Protein AF-A0AAV6ZG84-F1 (afdb_monomer_lite)

Foldseek 3Di:
DDDDPPPPDPPQDVQLVVQVVCCVVPVKGKHFPVCLVSNLVVCVVVVVVVVNVQSVVQVVVVVVVPVVDPPDDDTIGMGHDPDCVVVVVVVVVVCVVPDDPVVPVVPDDDD

pLDDT: mean 82.68, std 15.73, range [37.75, 95.5]

Organism: Engystomops pustulosus (NCBI:txid76066)

Secondary structure (DSSP, 8-state):
----TT-TT----HHHHHHHHHHHHHS-EEEEGGGHHHHHHHHHHTT-HHHHHHHHHHHHHHHHHHHTSTT----EEEE--SSSHHHHHHHHHHHHHHS-HHHHGGGS---

Structure (mmCIF, N/CA/C/O backbone):
data_AF-A0AAV6ZG84-F1
#
_entry.id   AF-A0AAV6ZG84-F1
#
loop_
_atom_site.group_PDB
_atom_site.id
_atom_site.type_symbol
_atom_site.label_atom_id
_atom_site.label_alt_id
_atom_site.label_comp_id
_atom_site.label_asym_id
_atom_site.label_entity_id
_atom_site.label_seq_id
_atom_site.pdbx_PDB_ins_code
_atom_site.Cartn_x
_atom_site.Cartn_y
_atom_site.Cartn_z
_atom_site.occupancy
_atom_site.B_iso_or_equiv
_atom_site.auth_seq_id
_atom_site.auth_comp_id
_atom_site.auth_asym_id
_atom_site.auth_atom_id
_atom_site.pdbx_PDB_model_num
ATOM 1 N N . MET A 1 1 ? 20.121 -11.427 -4.609 1.00 38.12 1 MET A N 1
ATOM 2 C CA . MET A 1 1 ? 19.639 -10.962 -3.292 1.00 38.12 1 MET A CA 1
ATOM 3 C C . MET A 1 1 ? 19.138 -12.183 -2.535 1.00 38.12 1 MET A C 1
ATOM 5 O O . MET A 1 1 ? 18.064 -12.673 -2.843 1.00 38.12 1 MET A O 1
ATOM 9 N N . VAL A 1 2 ? 19.967 -12.766 -1.667 1.00 38.47 2 VAL A N 1
ATOM 10 C CA . VAL A 1 2 ? 19.603 -13.959 -0.884 1.00 38.47 2 VAL A CA 1
ATOM 11 C C . VAL A 1 2 ? 19.086 -13.465 0.462 1.00 38.47 2 VAL A C 1
ATOM 13 O O . VAL A 1 2 ? 19.838 -12.845 1.210 1.00 38.47 2 VAL A O 1
ATOM 16 N N . ILE A 1 3 ? 17.802 -13.673 0.745 1.00 48.12 3 ILE A N 1
ATOM 17 C CA . ILE A 1 3 ? 17.221 -13.345 2.050 1.00 48.12 3 ILE A CA 1
ATOM 18 C C . ILE A 1 3 ? 17.747 -14.388 3.042 1.00 48.12 3 ILE A C 1
ATOM 20 O O . ILE A 1 3 ? 17.465 -15.578 2.917 1.00 48.12 3 ILE A O 1
ATOM 24 N N . ASN A 1 4 ? 18.580 -13.953 3.986 1.00 37.75 4 ASN A N 1
ATOM 25 C CA . ASN A 1 4 ? 19.183 -14.819 4.990 1.00 37.75 4 ASN A CA 1
ATOM 26 C C . ASN A 1 4 ? 18.141 -15.176 6.069 1.00 37.75 4 ASN A C 1
ATOM 28 O O . ASN A 1 4 ? 17.738 -14.325 6.858 1.00 37.75 4 ASN A O 1
ATOM 32 N N . LEU A 1 5 ? 17.725 -16.445 6.095 1.00 49.00 5 LEU A N 1
ATOM 33 C CA . LEU A 1 5 ? 16.725 -17.031 7.002 1.00 49.00 5 LEU A CA 1
ATOM 34 C C . LEU A 1 5 ? 17.177 -17.174 8.475 1.00 49.00 5 LEU A C 1
ATOM 36 O O . LEU A 1 5 ? 16.438 -17.731 9.282 1.00 49.00 5 LEU A O 1
ATOM 40 N N . SER A 1 6 ? 18.363 -16.688 8.860 1.00 44.72 6 SER A N 1
ATOM 41 C CA . SER A 1 6 ? 18.908 -16.878 10.219 1.00 44.72 6 SER A CA 1
ATOM 42 C C . SER A 1 6 ? 18.469 -15.845 11.276 1.00 44.72 6 SER A C 1
ATOM 44 O O . SER A 1 6 ? 18.888 -15.946 12.426 1.00 44.72 6 SER A O 1
ATOM 46 N N . VAL A 1 7 ? 17.568 -14.902 10.957 1.00 49.97 7 VAL A N 1
ATOM 47 C CA . VAL A 1 7 ? 16.951 -13.982 11.943 1.00 49.97 7 VAL A CA 1
ATOM 48 C C . VAL A 1 7 ? 15.567 -14.503 12.373 1.00 49.97 7 VAL A C 1
ATOM 50 O O . VAL A 1 7 ? 14.528 -13.923 12.070 1.00 49.97 7 VAL A O 1
ATOM 53 N N . LEU A 1 8 ? 15.544 -15.648 13.055 1.00 48.97 8 LEU A N 1
ATOM 54 C CA . LEU A 1 8 ? 14.348 -16.246 13.669 1.00 48.97 8 LEU A CA 1
ATOM 55 C C . LEU A 1 8 ? 14.005 -15.463 14.954 1.00 48.97 8 LEU A C 1
ATOM 57 O O . LEU A 1 8 ? 14.606 -15.673 16.001 1.00 48.97 8 LEU A O 1
ATOM 61 N N . SER A 1 9 ? 13.152 -14.442 14.907 1.00 52.50 9 SER A N 1
ATOM 62 C CA . SER A 1 9 ? 11.713 -14.588 15.164 1.00 52.50 9 SER A CA 1
ATOM 63 C C . SER A 1 9 ? 10.931 -13.402 14.580 1.00 52.50 9 SER A C 1
ATOM 65 O O . SER A 1 9 ? 10.177 -12.708 15.264 1.00 52.50 9 SER A O 1
ATOM 67 N N . LEU A 1 10 ? 11.101 -13.132 13.286 1.00 59.91 10 LEU A N 1
ATOM 68 C CA . LEU A 1 10 ? 10.137 -12.289 12.586 1.00 59.91 10 LEU A CA 1
ATOM 69 C C . LEU A 1 10 ? 8.836 -13.095 12.450 1.00 59.91 10 LEU A C 1
ATOM 71 O O . LEU A 1 10 ? 8.689 -13.909 11.542 1.00 59.91 10 LEU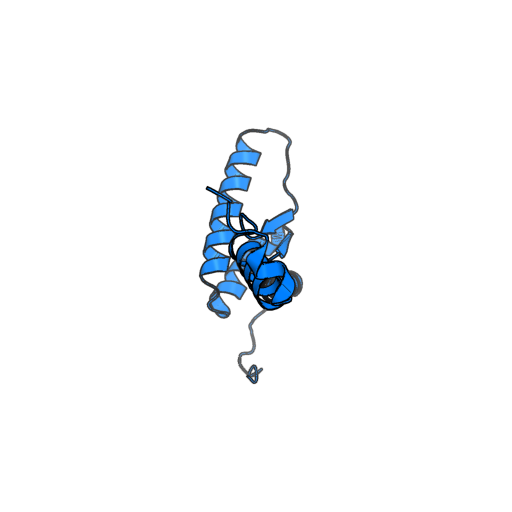 A O 1
ATOM 75 N N . GLN A 1 11 ? 7.901 -12.917 13.385 1.00 72.44 11 GLN A N 1
ATOM 76 C CA . GLN A 1 11 ? 6.531 -13.383 13.200 1.00 72.44 11 GLN A CA 1
ATOM 77 C C . GLN A 1 11 ? 5.905 -12.507 12.111 1.00 72.44 11 GLN A C 1
ATOM 79 O O . GLN A 1 11 ? 5.353 -11.444 12.382 1.00 72.44 11 GLN A O 1
ATOM 84 N N . ILE A 1 12 ? 6.112 -12.911 10.861 1.00 80.44 12 ILE A N 1
ATOM 85 C CA . ILE A 1 12 ? 5.563 -12.236 9.692 1.00 80.44 12 ILE A CA 1
ATOM 86 C C . ILE A 1 12 ? 4.119 -12.691 9.560 1.00 80.44 12 ILE A C 1
ATOM 88 O O . ILE A 1 12 ? 3.856 -13.880 9.385 1.00 80.44 12 ILE A O 1
ATOM 92 N N . ASN A 1 13 ? 3.191 -11.742 9.628 1.00 88.38 13 ASN A N 1
ATOM 93 C CA . ASN A 1 13 ? 1.815 -12.004 9.248 1.00 88.38 13 ASN A CA 1
ATOM 94 C C . ASN A 1 13 ? 1.776 -12.297 7.729 1.00 88.38 13 ASN A C 1
ATOM 96 O O . ASN A 1 13 ? 2.177 -11.430 6.942 1.00 88.38 13 ASN A O 1
ATOM 100 N N . PRO A 1 14 ? 1.315 -13.487 7.292 1.00 90.25 14 PRO A N 1
ATOM 101 C CA . PRO A 1 14 ? 1.275 -13.846 5.875 1.00 90.25 14 PRO A CA 1
ATOM 102 C C . PRO A 1 14 ? 0.431 -12.891 5.024 1.00 90.25 14 PRO A C 1
ATOM 104 O O . PRO A 1 14 ? 0.791 -12.630 3.878 1.00 90.25 14 PRO A O 1
ATOM 107 N N . ALA A 1 15 ? -0.655 -12.343 5.579 1.00 91.94 15 ALA A N 1
ATOM 108 C CA . ALA A 1 15 ? -1.514 -11.394 4.878 1.00 91.94 15 ALA A CA 1
ATOM 109 C C . ALA A 1 15 ? -0.771 -10.078 4.617 1.00 91.94 15 ALA A C 1
ATOM 111 O O . ALA A 1 15 ? -0.690 -9.635 3.475 1.00 91.94 15 ALA A O 1
ATOM 112 N N . ALA A 1 16 ? -0.119 -9.521 5.644 1.00 92.56 16 ALA A N 1
ATOM 113 C CA . ALA A 1 16 ? 0.710 -8.325 5.502 1.00 92.56 16 ALA A CA 1
ATOM 114 C C . ALA A 1 16 ? 1.847 -8.527 4.484 1.00 92.56 16 ALA A C 1
ATOM 116 O O . ALA A 1 16 ? 2.108 -7.655 3.657 1.00 92.56 16 ALA A O 1
ATOM 117 N N . PHE A 1 17 ? 2.498 -9.695 4.503 1.00 92.69 17 PHE A N 1
ATOM 118 C CA . PHE A 1 17 ? 3.530 -10.029 3.521 1.00 92.69 17 PHE A CA 1
ATOM 119 C C . PHE A 1 17 ? 2.977 -10.105 2.097 1.00 92.69 17 PHE A C 1
ATOM 121 O O . PHE A 1 17 ? 3.567 -9.529 1.185 1.00 92.69 17 PHE A O 1
ATOM 128 N N . SER A 1 18 ? 1.837 -10.773 1.908 1.00 93.44 18 SER A N 1
ATOM 129 C CA . SER A 1 18 ? 1.182 -10.877 0.603 1.00 93.44 18 SER A CA 1
ATOM 130 C C . SER A 1 18 ? 0.791 -9.504 0.054 1.00 93.44 18 SER A C 1
ATOM 132 O O . SER A 1 18 ? 1.021 -9.233 -1.123 1.00 93.44 18 SER A O 1
ATOM 134 N N . SER A 1 19 ? 0.251 -8.623 0.898 1.00 94.56 19 SER A N 1
ATOM 135 C CA . SER A 1 19 ? -0.124 -7.258 0.518 1.00 94.56 19 SER A CA 1
ATOM 136 C C . SER A 1 19 ? 1.099 -6.417 0.128 1.00 94.56 19 SER A C 1
ATOM 138 O O . SER A 1 19 ? 1.091 -5.790 -0.930 1.00 94.56 19 SER A O 1
ATOM 140 N N . ILE A 1 20 ? 2.199 -6.465 0.892 1.00 93.00 20 ILE A N 1
ATOM 141 C CA . ILE A 1 20 ? 3.442 -5.769 0.504 1.00 93.00 20 ILE A CA 1
ATOM 142 C C . ILE A 1 20 ? 4.003 -6.327 -0.804 1.00 93.00 20 ILE A C 1
ATOM 144 O O . ILE A 1 20 ? 4.465 -5.563 -1.649 1.00 93.00 20 ILE A O 1
ATOM 148 N N . LEU A 1 21 ? 3.953 -7.645 -1.006 1.00 92.44 21 LEU A N 1
ATOM 149 C CA . LEU A 1 21 ? 4.389 -8.243 -2.262 1.00 92.44 21 LEU A CA 1
ATOM 150 C C . LEU A 1 21 ? 3.549 -7.705 -3.428 1.00 92.44 21 LEU A C 1
ATOM 152 O O . LEU A 1 21 ? 4.104 -7.240 -4.418 1.00 92.44 21 LEU A O 1
ATOM 156 N N . GLN A 1 22 ? 2.223 -7.683 -3.283 1.00 92.38 22 GLN A N 1
ATOM 157 C CA . GLN A 1 22 ? 1.318 -7.104 -4.275 1.00 92.38 22 GLN A CA 1
ATOM 158 C C . GLN A 1 22 ? 1.690 -5.650 -4.601 1.00 92.38 22 GLN A C 1
ATOM 160 O O . GLN A 1 22 ? 1.816 -5.312 -5.782 1.00 92.38 22 GLN A O 1
ATOM 165 N N . TYR A 1 23 ? 1.946 -4.829 -3.576 1.00 91.88 23 TYR A N 1
ATOM 166 C CA . TYR A 1 23 ? 2.372 -3.440 -3.742 1.00 91.88 23 TYR A CA 1
ATOM 167 C C . TYR A 1 23 ? 3.636 -3.329 -4.593 1.00 91.88 23 TYR A C 1
ATOM 169 O O . TYR A 1 23 ? 3.662 -2.609 -5.586 1.00 91.88 23 TYR A O 1
ATOM 177 N N . LEU A 1 24 ? 4.676 -4.088 -4.246 1.00 86.25 24 LEU A N 1
ATOM 178 C CA . LEU A 1 24 ? 5.971 -4.018 -4.922 1.00 86.25 24 LEU A CA 1
ATOM 179 C C . LEU A 1 24 ? 5.897 -4.426 -6.398 1.00 86.25 24 LEU A C 1
ATOM 181 O O . LEU A 1 24 ? 6.661 -3.908 -7.209 1.00 86.25 24 LEU A O 1
ATOM 185 N N . TYR A 1 25 ? 4.993 -5.342 -6.753 1.00 85.81 25 TYR A N 1
ATOM 186 C CA . TYR A 1 25 ? 4.844 -5.808 -8.134 1.00 85.81 25 TYR A CA 1
ATOM 187 C C . TYR A 1 25 ? 3.862 -4.988 -8.969 1.00 85.81 25 TYR A C 1
ATOM 189 O O . TYR A 1 25 ? 3.995 -4.958 -10.191 1.00 85.81 25 TYR A O 1
ATOM 197 N N . THR A 1 26 ? 2.860 -4.368 -8.346 1.00 88.00 26 THR A N 1
ATOM 198 C CA . THR A 1 26 ? 1.734 -3.759 -9.076 1.00 88.00 26 THR A CA 1
ATOM 199 C C . THR A 1 26 ? 1.559 -2.267 -8.812 1.00 88.00 26 THR A C 1
ATOM 201 O O . THR A 1 26 ? 0.771 -1.619 -9.495 1.00 88.00 26 THR A O 1
ATOM 204 N N . GLY A 1 27 ? 2.253 -1.720 -7.812 1.00 87.62 27 GLY A N 1
ATOM 205 C CA . GLY A 1 27 ? 2.005 -0.384 -7.271 1.00 87.62 27 GLY A CA 1
ATOM 206 C C . GLY A 1 27 ? 0.706 -0.279 -6.464 1.00 87.62 27 GLY A C 1
ATOM 207 O O . GLY A 1 27 ? 0.397 0.788 -5.952 1.00 87.62 27 GLY A O 1
ATOM 208 N N . ARG A 1 28 ? -0.071 -1.360 -6.338 1.00 91.19 28 ARG A N 1
ATOM 209 C CA . ARG A 1 28 ? -1.360 -1.383 -5.644 1.00 91.19 28 ARG A CA 1
ATOM 210 C C . ARG A 1 28 ? -1.356 -2.423 -4.535 1.00 91.19 28 ARG A C 1
ATOM 212 O O . ARG A 1 28 ? -0.793 -3.504 -4.678 1.00 91.19 28 ARG A O 1
ATOM 219 N N . MET A 1 29 ? -2.0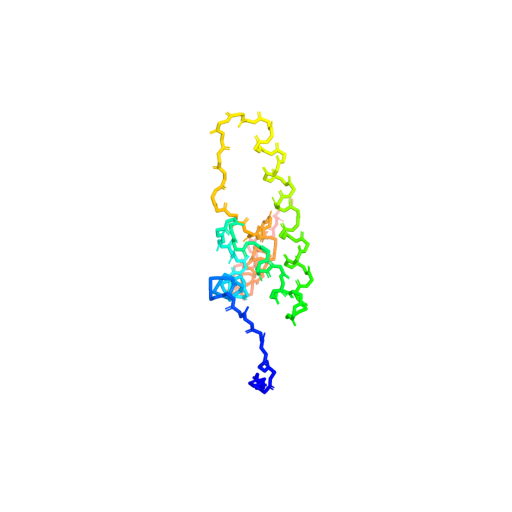10 -2.094 -3.433 1.00 93.69 29 MET A N 1
ATOM 220 C CA . MET A 1 29 ? -2.136 -2.950 -2.267 1.00 93.69 29 MET A CA 1
ATOM 221 C C . MET A 1 29 ? -3.541 -2.856 -1.704 1.00 93.69 29 MET A C 1
ATOM 223 O O . MET A 1 29 ? -3.990 -1.769 -1.344 1.00 93.69 29 MET A O 1
ATOM 227 N N . ASP A 1 30 ? -4.193 -4.004 -1.571 1.00 94.81 30 ASP A N 1
ATOM 228 C CA . ASP A 1 30 ? -5.398 -4.147 -0.764 1.00 94.81 30 ASP A CA 1
ATOM 229 C C . ASP A 1 30 ? -5.027 -4.887 0.531 1.00 94.81 30 ASP A C 1
ATOM 231 O O . ASP A 1 30 ? -4.344 -5.919 0.507 1.00 94.81 30 ASP A O 1
ATOM 235 N N . ILE A 1 31 ? -5.427 -4.339 1.679 1.00 95.06 31 ILE A N 1
ATOM 236 C CA . ILE A 1 31 ? -5.163 -4.949 2.984 1.00 95.06 31 ILE A CA 1
ATOM 237 C C . ILE A 1 31 ? -6.339 -4.758 3.934 1.00 95.06 31 ILE A C 1
ATOM 239 O O . ILE A 1 31 ? -6.906 -3.669 4.024 1.00 95.06 31 ILE A O 1
ATOM 243 N N . ASP A 1 32 ? -6.702 -5.809 4.666 1.00 95.31 32 ASP A N 1
ATOM 244 C CA . ASP A 1 32 ? -7.677 -5.679 5.743 1.00 95.31 32 ASP A CA 1
ATOM 245 C C . ASP A 1 32 ? -7.133 -4.766 6.849 1.00 95.31 32 ASP A C 1
ATOM 247 O O . ASP A 1 32 ? -5.961 -4.829 7.229 1.00 95.31 32 ASP A O 1
ATOM 251 N N . VAL A 1 33 ? -8.000 -3.909 7.390 1.00 93.69 33 VAL A N 1
ATOM 252 C CA . VAL A 1 33 ? -7.633 -2.902 8.399 1.00 93.69 33 VAL A CA 1
ATOM 253 C C . VAL A 1 33 ? -7.005 -3.552 9.639 1.00 93.69 33 VAL A C 1
ATOM 255 O O . VAL A 1 33 ? -6.119 -2.964 10.255 1.00 93.69 33 VAL A O 1
ATOM 258 N N . GLU A 1 34 ? -7.390 -4.789 9.966 1.00 93.81 34 GLU A N 1
ATOM 259 C CA . GLU A 1 34 ? -6.800 -5.564 11.067 1.00 93.81 34 GLU A CA 1
ATOM 260 C C . GLU A 1 34 ? -5.320 -5.930 10.863 1.00 93.81 34 GLU A C 1
ATOM 262 O O . GLU A 1 34 ? -4.622 -6.216 11.834 1.00 93.81 34 GLU A O 1
ATOM 267 N N . HIS A 1 35 ? -4.811 -5.892 9.629 1.00 94.81 35 HIS A N 1
ATOM 268 C CA . HIS A 1 35 ? -3.428 -6.240 9.288 1.00 94.81 35 HIS A CA 1
ATOM 269 C C . HIS A 1 35 ? -2.548 -5.023 8.971 1.00 94.81 35 HIS A C 1
ATOM 271 O O . HIS A 1 35 ? -1.361 -5.177 8.674 1.00 94.81 35 HIS A O 1
ATOM 277 N N . VAL A 1 36 ? -3.089 -3.804 9.055 1.00 94.88 36 VAL A N 1
ATOM 278 C CA . VAL A 1 36 ? -2.355 -2.572 8.726 1.00 94.88 36 VAL A CA 1
ATOM 279 C C . VAL A 1 36 ? -1.119 -2.390 9.607 1.00 94.88 36 VAL A C 1
ATOM 281 O O . VAL A 1 36 ? -0.051 -2.061 9.095 1.00 94.88 36 VAL A O 1
ATOM 284 N N . GLU A 1 37 ? -1.213 -2.646 10.912 1.00 94.81 37 GLU A N 1
ATOM 285 C CA . GLU A 1 37 ? -0.064 -2.480 11.815 1.00 94.81 37 GLU A CA 1
ATOM 286 C C . GLU A 1 37 ? 1.040 -3.515 11.559 1.00 94.81 37 GLU A C 1
ATOM 288 O O . GLU A 1 37 ? 2.227 -3.172 11.562 1.00 94.81 37 GLU A O 1
ATOM 293 N N . ASP A 1 38 ? 0.668 -4.757 11.238 1.00 94.06 38 ASP A N 1
ATOM 294 C CA . ASP A 1 38 ? 1.625 -5.781 10.810 1.00 94.06 38 ASP A CA 1
ATOM 295 C C . ASP A 1 38 ? 2.312 -5.382 9.498 1.00 94.06 38 ASP A C 1
ATOM 297 O O . ASP A 1 38 ? 3.527 -5.537 9.351 1.00 94.06 38 ASP A O 1
ATOM 301 N N . CYS A 1 39 ? 1.558 -4.793 8.568 1.00 94.56 39 CYS A N 1
ATOM 302 C CA . CYS A 1 39 ? 2.085 -4.260 7.317 1.00 94.56 39 CYS A CA 1
ATOM 303 C C . CYS A 1 39 ? 3.051 -3.096 7.553 1.00 94.56 39 CYS A C 1
ATOM 305 O O . CYS A 1 39 ? 4.152 -3.100 7.007 1.00 94.56 39 CYS A O 1
ATOM 307 N N . LYS A 1 40 ? 2.717 -2.139 8.427 1.00 94.75 40 LYS A N 1
ATOM 308 C CA . LYS A 1 40 ? 3.628 -1.044 8.804 1.00 94.75 40 LYS A CA 1
ATOM 309 C C . LYS A 1 40 ? 4.908 -1.575 9.446 1.00 94.75 40 LYS A C 1
ATOM 311 O O . LYS A 1 40 ? 5.998 -1.084 9.149 1.00 94.75 40 LYS A O 1
ATOM 316 N N . ARG A 1 41 ? 4.803 -2.580 10.320 1.00 94.44 41 ARG A N 1
ATOM 317 C CA . ARG A 1 41 ? 5.965 -3.220 10.954 1.00 94.44 41 ARG A CA 1
ATOM 318 C C . ARG A 1 41 ? 6.866 -3.888 9.917 1.00 94.44 41 ARG A C 1
ATOM 320 O O . ARG A 1 41 ? 8.081 -3.690 9.963 1.00 94.44 41 ARG A O 1
ATOM 327 N N . LEU A 1 42 ? 6.282 -4.633 8.984 1.00 92.88 42 LEU A N 1
ATOM 328 C CA . LEU A 1 42 ? 7.025 -5.302 7.922 1.00 92.88 42 LEU A CA 1
ATOM 329 C C . LEU A 1 42 ? 7.654 -4.293 6.946 1.00 92.88 42 LEU A C 1
ATOM 331 O O . LEU A 1 42 ? 8.839 -4.398 6.642 1.00 92.88 42 LEU A O 1
ATOM 335 N N . ALA A 1 43 ? 6.922 -3.253 6.542 1.00 93.06 43 ALA A N 1
ATOM 336 C CA . ALA A 1 43 ? 7.438 -2.173 5.701 1.00 93.06 43 ALA A CA 1
ATOM 337 C C . ALA A 1 43 ? 8.648 -1.468 6.344 1.00 93.06 43 ALA A C 1
ATOM 339 O O . ALA A 1 43 ? 9.647 -1.225 5.665 1.00 93.06 43 ALA A O 1
ATOM 340 N N . LYS A 1 44 ? 8.621 -1.232 7.668 1.00 92.75 44 LYS A N 1
ATOM 341 C CA . LYS A 1 44 ? 9.772 -0.707 8.434 1.00 92.75 44 LYS A CA 1
ATOM 342 C C . LYS A 1 44 ? 10.978 -1.643 8.379 1.00 92.75 44 LYS A C 1
ATOM 344 O O . LYS A 1 44 ? 12.097 -1.185 8.158 1.00 92.75 44 LYS A O 1
ATOM 349 N N . GLN A 1 45 ? 10.763 -2.948 8.543 1.00 88.06 45 GLN A N 1
ATOM 350 C CA . GLN A 1 45 ? 11.828 -3.957 8.448 1.00 88.06 45 GLN A CA 1
ATOM 351 C C . GLN A 1 45 ? 12.436 -4.020 7.040 1.00 88.06 45 GLN A C 1
ATOM 353 O O . GLN A 1 45 ? 13.643 -4.211 6.897 1.00 88.06 45 GLN A O 1
ATOM 358 N N . CYS A 1 46 ? 11.616 -3.792 6.015 1.00 88.06 46 CYS A N 1
ATOM 359 C CA . CYS A 1 46 ? 12.023 -3.739 4.614 1.00 88.06 46 CYS A CA 1
ATOM 360 C C . CYS A 1 46 ? 12.521 -2.356 4.153 1.00 88.06 46 CYS A C 1
ATOM 362 O O . CYS A 1 46 ? 12.964 -2.239 3.015 1.00 88.06 46 CYS A O 1
ATOM 364 N N . ARG A 1 47 ? 12.493 -1.329 5.019 1.00 91.75 47 ARG A N 1
ATOM 365 C CA . ARG A 1 47 ? 12.886 0.063 4.713 1.00 91.75 47 ARG A CA 1
ATOM 366 C C . ARG A 1 47 ? 12.083 0.695 3.563 1.00 91.75 47 ARG A C 1
ATOM 368 O O . ARG A 1 47 ? 12.629 1.449 2.764 1.00 91.75 47 ARG A O 1
ATOM 375 N N . LEU A 1 48 ? 10.788 0.393 3.488 1.00 91.25 48 LEU A N 1
ATOM 376 C CA . LEU A 1 48 ? 9.866 0.923 2.477 1.00 91.25 48 LEU A CA 1
ATOM 377 C C . LEU A 1 48 ? 9.229 2.234 2.967 1.00 91.25 48 LEU A C 1
ATOM 379 O O . LEU A 1 48 ? 8.062 2.248 3.347 1.00 91.25 48 LEU A O 1
ATOM 383 N N . GLN A 1 49 ? 10.014 3.313 3.021 1.00 92.12 49 GLN A N 1
ATOM 384 C CA . GLN A 1 49 ? 9.587 4.581 3.629 1.00 92.12 49 GLN A CA 1
ATOM 385 C C . GLN A 1 49 ? 8.350 5.187 2.947 1.00 92.12 49 GLN A C 1
ATOM 387 O O . GLN A 1 49 ? 7.383 5.494 3.637 1.00 92.12 49 GLN A O 1
ATOM 392 N N . ASP A 1 50 ? 8.337 5.249 1.615 1.00 90.19 50 ASP A N 1
ATOM 393 C CA . ASP A 1 50 ? 7.211 5.803 0.849 1.00 90.19 50 ASP A CA 1
ATOM 394 C C . ASP A 1 50 ? 5.899 5.055 1.149 1.00 90.19 50 ASP A C 1
ATOM 396 O O . ASP A 1 50 ? 4.866 5.663 1.415 1.00 90.19 50 ASP A O 1
ATOM 400 N N . LEU A 1 51 ? 5.954 3.719 1.227 1.00 92.00 51 LEU A N 1
ATOM 401 C CA . LEU A 1 51 ? 4.794 2.894 1.577 1.00 92.00 51 LEU A CA 1
ATOM 402 C C . LEU A 1 51 ? 4.304 3.152 3.013 1.00 92.00 51 LEU A C 1
ATOM 404 O O . LEU A 1 51 ? 3.103 3.098 3.276 1.00 92.00 51 LEU A O 1
ATOM 408 N N . ILE A 1 52 ? 5.215 3.404 3.960 1.00 94.56 52 ILE A N 1
ATOM 409 C CA . ILE A 1 52 ? 4.846 3.738 5.345 1.00 94.56 52 ILE A CA 1
ATOM 410 C C . ILE A 1 52 ? 4.079 5.062 5.375 1.00 94.56 52 ILE A C 1
ATOM 412 O O . ILE A 1 52 ? 3.042 5.141 6.035 1.00 94.56 52 ILE A O 1
ATOM 416 N N . GLU A 1 53 ? 4.565 6.072 4.656 1.00 94.06 53 GLU A N 1
ATOM 417 C CA . GLU A 1 53 ? 3.937 7.394 4.578 1.00 94.06 53 GLU A CA 1
ATOM 418 C C . GLU A 1 53 ? 2.555 7.318 3.919 1.00 94.06 53 GLU A C 1
ATOM 420 O O . GLU A 1 53 ? 1.579 7.841 4.464 1.00 94.06 53 GLU A O 1
ATOM 425 N N . GLU A 1 54 ? 2.436 6.576 2.816 1.00 92.81 54 GLU A N 1
ATOM 426 C CA . GLU A 1 54 ? 1.155 6.339 2.145 1.00 92.81 54 GLU A CA 1
ATOM 427 C C . GLU A 1 54 ? 0.146 5.619 3.051 1.00 92.81 54 GLU A C 1
ATOM 429 O O . GLU A 1 54 ? -1.024 6.010 3.122 1.00 92.81 54 GLU A O 1
ATOM 434 N N . LEU A 1 55 ? 0.583 4.589 3.786 1.00 94.62 55 LEU A N 1
ATOM 435 C CA . LEU A 1 55 ? -0.258 3.884 4.755 1.00 94.62 55 LEU A CA 1
ATOM 436 C C . LEU A 1 55 ? -0.763 4.825 5.853 1.00 94.62 55 LEU A C 1
ATOM 438 O O . LEU A 1 55 ? -1.945 4.789 6.198 1.00 94.62 55 LEU A O 1
ATOM 442 N N . GLU A 1 56 ? 0.106 5.674 6.401 1.00 95.00 56 GLU A N 1
ATOM 443 C CA . GLU A 1 56 ? -0.253 6.621 7.461 1.00 95.00 56 GLU A CA 1
ATOM 444 C C . GLU A 1 56 ? -1.234 7.690 6.975 1.00 95.00 56 GLU A C 1
ATOM 446 O O . GLU A 1 56 ? -2.235 7.964 7.648 1.00 95.00 56 GLU A O 1
ATOM 451 N N . GLU A 1 57 ? -1.019 8.231 5.775 1.00 94.50 57 GLU A N 1
ATOM 452 C CA . GLU A 1 57 ? -1.939 9.183 5.158 1.00 94.50 57 GLU A CA 1
ATOM 453 C C . GLU A 1 57 ? -3.320 8.551 4.916 1.00 94.50 57 GLU A C 1
ATOM 455 O O . GLU A 1 57 ? -4.359 9.142 5.233 1.00 94.50 57 GLU A O 1
ATOM 460 N N . LYS A 1 58 ? -3.354 7.322 4.390 1.00 93.62 58 LYS A N 1
ATOM 461 C CA . LYS A 1 58 ? -4.603 6.596 4.121 1.00 93.62 58 LYS A CA 1
ATOM 462 C C . LYS A 1 58 ? -5.345 6.245 5.412 1.00 93.62 58 LYS A C 1
ATOM 464 O O . LYS A 1 58 ? -6.561 6.427 5.466 1.00 93.62 58 LYS A O 1
ATOM 469 N N . CYS A 1 59 ? -4.639 5.838 6.468 1.00 94.31 59 CYS A N 1
ATOM 470 C CA . CYS A 1 59 ? -5.238 5.598 7.786 1.00 94.31 59 CYS A CA 1
ATOM 471 C C . CYS A 1 59 ? -5.887 6.862 8.357 1.00 94.31 59 CYS A C 1
ATOM 473 O O . CYS A 1 59 ? -7.015 6.809 8.851 1.00 94.31 59 CYS A O 1
ATOM 475 N N . LYS A 1 60 ? -5.211 8.012 8.239 1.00 94.69 60 LYS A N 1
ATOM 476 C CA . LYS A 1 60 ? -5.758 9.303 8.670 1.00 94.69 60 LYS A CA 1
ATOM 477 C C . LYS A 1 60 ? -7.059 9.636 7.930 1.00 94.69 60 LYS A C 1
ATOM 479 O O . LYS A 1 60 ? -8.055 9.965 8.571 1.00 94.69 60 LYS A O 1
ATOM 484 N N . LYS A 1 61 ? -7.082 9.471 6.602 1.00 93.12 61 LYS A N 1
ATOM 485 C CA . LYS A 1 61 ? -8.286 9.694 5.778 1.00 93.12 61 LYS A CA 1
ATOM 486 C C . LYS A 1 61 ? -9.436 8.763 6.163 1.00 93.12 61 LYS A C 1
ATOM 488 O O . LYS A 1 61 ? -10.581 9.203 6.234 1.00 93.12 61 LYS A O 1
ATOM 493 N N . VAL A 1 62 ? -9.151 7.489 6.441 1.00 92.81 62 VAL A N 1
ATOM 494 C CA . VAL A 1 62 ? -10.168 6.532 6.911 1.00 92.81 62 VAL A CA 1
ATOM 495 C C . VAL A 1 62 ? -10.739 6.951 8.263 1.00 92.81 62 VAL A C 1
ATOM 497 O O . VAL A 1 62 ? -11.955 6.915 8.444 1.00 92.81 62 VAL A O 1
ATOM 500 N N . TYR A 1 63 ? -9.897 7.399 9.193 1.00 91.12 63 TYR A N 1
ATOM 501 C CA . TYR A 1 63 ? -10.348 7.886 10.495 1.00 91.12 63 TYR A CA 1
ATOM 502 C C . TYR A 1 63 ? -11.269 9.116 10.374 1.00 91.12 63 TYR A C 1
ATOM 504 O O . TYR A 1 63 ? -12.362 9.146 10.948 1.00 91.12 63 TYR A O 1
ATOM 512 N N . GLU A 1 64 ? -10.880 10.111 9.574 1.00 94.31 64 GLU A N 1
ATOM 513 C CA . GLU A 1 64 ? -11.705 11.294 9.270 1.00 94.31 64 GLU A CA 1
ATOM 514 C C . GLU A 1 64 ? -13.037 10.909 8.592 1.00 94.31 64 GLU A C 1
ATOM 516 O O . GLU A 1 64 ? -14.104 11.442 8.906 1.00 94.31 64 GLU A O 1
ATOM 521 N N . PHE A 1 65 ? -13.010 9.917 7.702 1.00 91.75 65 PHE A N 1
ATOM 522 C CA . PHE A 1 65 ? -14.208 9.418 7.035 1.00 91.75 65 PHE A CA 1
ATOM 523 C C . PHE A 1 65 ? -15.175 8.705 7.991 1.00 91.75 65 PHE A C 1
ATOM 525 O O . PHE A 1 65 ? -16.372 8.987 7.978 1.00 91.75 65 PHE A O 1
ATOM 532 N N . VAL A 1 66 ? -14.678 7.794 8.831 1.00 92.69 66 VAL A N 1
ATOM 533 C CA . VAL A 1 66 ? -15.519 7.031 9.770 1.00 92.69 66 VAL A CA 1
ATOM 534 C C . VAL A 1 66 ? -16.097 7.948 10.850 1.00 92.69 66 VAL A C 1
ATOM 536 O O . VAL A 1 66 ? -17.278 7.838 11.176 1.00 92.69 66 VAL A O 1
ATOM 539 N N . SER A 1 67 ? -15.310 8.902 11.356 1.00 92.38 67 SER A N 1
ATOM 540 C CA . SER A 1 67 ? -15.776 9.867 12.366 1.00 92.38 67 SER A CA 1
ATOM 541 C C . SER A 1 67 ? -16.902 10.784 11.870 1.00 92.38 67 SER A C 1
ATOM 543 O O . SER A 1 67 ? -17.755 11.179 12.661 1.00 92.38 67 SER A O 1
ATOM 545 N N . SER A 1 68 ? -16.963 11.075 10.566 1.00 93.38 68 SER A N 1
ATOM 546 C CA . SER A 1 68 ? -18.034 11.887 9.968 1.00 93.38 68 SER A CA 1
ATOM 547 C C . SER A 1 68 ? -19.298 11.097 9.597 1.00 93.38 68 SER A C 1
ATOM 549 O O . SER A 1 68 ? -20.313 11.707 9.252 1.00 93.38 68 SER A O 1
ATOM 551 N N . LYS A 1 69 ? -19.278 9.755 9.670 1.00 92.94 69 LYS A N 1
ATOM 552 C CA . LYS A 1 69 ? -20.387 8.884 9.239 1.00 92.94 69 LYS A CA 1
ATOM 553 C C . LYS A 1 69 ? -20.705 7.787 10.266 1.00 92.94 69 LYS A C 1
ATOM 555 O O . LYS A 1 69 ? -20.262 6.644 10.107 1.00 92.94 69 LYS A O 1
ATOM 560 N N . PRO A 1 70 ? -21.526 8.096 11.289 1.00 89.00 70 PRO A N 1
ATOM 561 C CA . PRO A 1 70 ? -21.958 7.119 12.285 1.00 89.00 70 PRO A CA 1
ATOM 562 C C . PRO A 1 70 ? -22.573 5.870 11.638 1.00 89.00 70 PRO A C 1
ATOM 564 O O . PRO A 1 70 ? -23.374 5.972 10.711 1.00 89.00 70 PRO A O 1
ATOM 567 N N . GLY A 1 71 ? -22.187 4.687 12.116 1.00 91.75 71 GLY A N 1
ATOM 568 C CA . GLY A 1 71 ? -22.643 3.399 11.575 1.00 91.75 71 GLY A CA 1
ATOM 569 C C . GLY A 1 71 ? -21.851 2.876 10.370 1.00 91.75 71 GLY A C 1
ATOM 570 O O . GLY A 1 71 ? -22.125 1.772 9.906 1.00 91.75 71 GLY A O 1
ATOM 571 N N . THR A 1 72 ? -20.853 3.615 9.875 1.00 92.69 72 THR A N 1
ATOM 572 C CA . THR A 1 72 ? -19.970 3.146 8.795 1.00 92.69 72 THR A CA 1
ATOM 573 C C . THR A 1 72 ? -18.761 2.394 9.351 1.00 92.69 72 THR A C 1
ATOM 575 O O . THR A 1 72 ? -18.137 2.833 10.313 1.00 92.69 72 THR A O 1
ATOM 578 N N . CYS A 1 73 ? -18.397 1.277 8.718 1.00 90.50 73 CYS A N 1
ATOM 579 C CA . CYS A 1 73 ? -17.202 0.494 9.033 1.00 90.50 73 CYS A CA 1
ATOM 580 C C . CYS A 1 73 ? -16.363 0.306 7.765 1.00 90.50 73 CYS A C 1
ATOM 582 O O . CYS A 1 73 ? -16.886 -0.102 6.727 1.00 90.50 73 CYS A O 1
ATOM 584 N N . VAL A 1 74 ? -15.066 0.600 7.854 1.00 93.25 74 VAL A N 1
ATOM 585 C CA . VAL A 1 74 ? -14.092 0.325 6.793 1.00 93.25 74 VAL A CA 1
ATOM 586 C C . VAL A 1 74 ? -13.392 -0.985 7.125 1.00 93.25 74 VAL A C 1
ATOM 588 O O . VAL A 1 74 ? -12.869 -1.139 8.225 1.00 93.25 74 VAL A O 1
ATOM 591 N N . LYS A 1 75 ? -13.412 -1.928 6.180 1.00 95.12 75 LYS A N 1
ATOM 592 C CA . LYS A 1 75 ? -12.791 -3.252 6.343 1.00 95.12 75 LYS A CA 1
ATOM 593 C C . LYS A 1 75 ? -11.467 -3.381 5.610 1.00 95.12 75 LYS A C 1
ATOM 595 O O . LYS A 1 75 ? -10.544 -3.967 6.150 1.00 95.12 75 LYS A O 1
ATOM 600 N N . VAL A 1 76 ? -11.377 -2.783 4.426 1.00 95.50 76 VAL A N 1
ATOM 601 C CA . VAL A 1 76 ? -10.211 -2.865 3.545 1.00 95.50 76 VAL A CA 1
ATOM 602 C C . VAL A 1 76 ? -9.654 -1.466 3.322 1.00 95.50 76 VAL A C 1
ATOM 604 O O . VAL A 1 76 ? -10.407 -0.525 3.057 1.00 95.50 76 VAL A O 1
ATOM 607 N N . LEU A 1 77 ? -8.336 -1.341 3.432 1.00 95.25 77 LEU A N 1
ATOM 608 C CA . LEU A 1 77 ? -7.566 -0.171 3.047 1.00 95.25 77 LEU A CA 1
ATOM 609 C C . LEU A 1 77 ? -6.893 -0.446 1.698 1.00 95.25 77 LEU A C 1
ATOM 611 O O . LEU A 1 77 ? -6.160 -1.424 1.561 1.00 95.25 77 LEU A O 1
ATOM 615 N N . THR A 1 78 ? -7.111 0.439 0.726 1.00 94.88 78 THR A N 1
ATOM 616 C CA . THR A 1 78 ? -6.431 0.388 -0.574 1.00 94.88 78 THR A CA 1
ATOM 617 C C . THR A 1 78 ? -5.371 1.482 -0.657 1.00 94.88 78 THR A C 1
ATOM 619 O O . THR A 1 78 ? -5.669 2.682 -0.541 1.00 94.88 78 THR A O 1
ATOM 622 N N . VAL A 1 79 ? -4.132 1.059 -0.891 1.00 92.88 79 VAL A N 1
ATOM 623 C CA . VAL A 1 79 ? -3.003 1.923 -1.239 1.00 92.88 79 VAL A CA 1
ATOM 624 C C . VAL A 1 79 ? -2.728 1.748 -2.725 1.00 92.88 79 VAL A C 1
ATOM 626 O O . VAL A 1 79 ? -2.555 0.635 -3.210 1.00 92.88 79 VAL A O 1
ATOM 629 N N . GLU A 1 80 ? -2.747 2.848 -3.458 1.0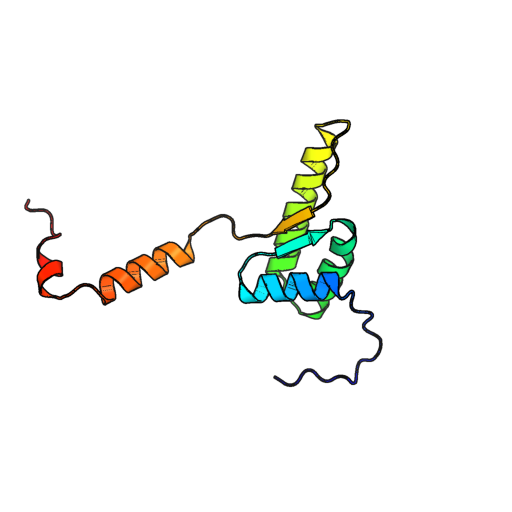0 87.50 80 GLU A N 1
ATOM 630 C CA . GLU A 1 80 ? -2.477 2.889 -4.890 1.00 87.50 80 GLU A CA 1
ATOM 631 C C . GLU A 1 80 ? -1.989 4.298 -5.246 1.00 87.50 80 GLU A C 1
ATOM 633 O O . GLU A 1 80 ? -2.393 5.260 -4.571 1.00 87.50 80 GLU A O 1
ATOM 638 N N . PRO A 1 81 ? -1.139 4.439 -6.277 1.00 74.81 81 PRO A N 1
ATOM 639 C CA . PRO A 1 81 ? -0.627 5.727 -6.707 1.00 74.81 81 PRO A CA 1
ATOM 640 C C . PRO A 1 81 ? -1.777 6.670 -7.054 1.00 74.81 81 PRO A C 1
ATOM 642 O O . PRO A 1 81 ? -2.744 6.301 -7.719 1.00 74.81 81 PRO A O 1
ATOM 645 N N . SER A 1 82 ? -1.651 7.926 -6.634 1.00 65.94 82 SER A N 1
ATOM 646 C CA . SER A 1 82 ? -2.667 8.972 -6.796 1.00 65.94 82 SER A CA 1
ATOM 647 C C . SER A 1 82 ? -2.825 9.495 -8.235 1.00 65.94 82 SER A C 1
ATOM 649 O O . SER A 1 82 ? -3.478 10.514 -8.455 1.00 65.94 82 SER A O 1
ATOM 651 N N . GLY A 1 83 ? -2.292 8.792 -9.238 1.00 64.50 83 GLY A N 1
ATOM 652 C CA . GLY A 1 83 ? -2.510 9.113 -10.644 1.00 64.50 83 GLY A CA 1
ATOM 653 C C . GLY A 1 83 ? -1.680 8.275 -11.613 1.00 64.50 83 GLY A C 1
ATOM 654 O O . GLY A 1 83 ? -0.817 7.492 -11.225 1.00 64.50 83 GLY A O 1
ATOM 655 N N . ASN A 1 84 ? -1.906 8.512 -12.905 1.00 61.34 84 ASN A N 1
ATOM 656 C CA . ASN A 1 84 ? -1.187 7.865 -14.008 1.00 61.34 84 ASN A CA 1
ATOM 657 C C . ASN A 1 84 ? 0.184 8.505 -14.301 1.00 61.34 84 ASN A C 1
ATOM 659 O O . ASN A 1 84 ? 0.713 8.287 -15.385 1.00 61.34 84 ASN A O 1
ATOM 663 N N . GLY A 1 85 ? 0.732 9.320 -13.388 1.00 59.00 85 GLY A N 1
ATOM 664 C CA . GLY A 1 85 ? 1.768 10.319 -13.692 1.00 59.00 85 GLY A CA 1
ATOM 665 C C . GLY A 1 85 ? 2.921 9.779 -14.537 1.00 59.00 85 GLY A C 1
ATOM 666 O O . GLY A 1 85 ? 3.084 10.188 -15.678 1.00 59.00 85 GLY A O 1
ATOM 667 N N . ARG A 1 86 ? 3.642 8.774 -14.028 1.00 68.44 86 ARG A N 1
ATOM 668 C CA . ARG A 1 86 ? 4.736 8.149 -14.787 1.00 68.44 86 ARG A CA 1
ATOM 669 C C . ARG A 1 86 ? 4.269 7.228 -15.904 1.00 68.44 86 ARG A C 1
ATOM 671 O O . ARG A 1 86 ? 4.829 7.274 -16.984 1.00 68.44 86 ARG A O 1
ATOM 678 N N . LEU A 1 87 ? 3.240 6.411 -15.679 1.00 70.50 87 LEU A N 1
ATOM 679 C CA . LEU A 1 87 ? 2.813 5.421 -16.675 1.00 70.50 87 LEU A CA 1
ATOM 680 C C . LEU A 1 87 ? 2.331 6.078 -17.973 1.00 70.50 87 LEU A C 1
ATOM 682 O O . LEU A 1 87 ? 2.626 5.591 -19.059 1.00 70.50 87 LEU A O 1
ATOM 686 N N . HIS A 1 88 ? 1.579 7.171 -17.866 1.00 70.81 88 HIS A N 1
ATOM 687 C CA . HIS A 1 88 ? 1.085 7.897 -19.028 1.00 70.81 88 HIS A CA 1
ATOM 688 C C . HIS A 1 88 ? 2.225 8.599 -19.775 1.00 70.81 88 HIS A C 1
ATOM 690 O O . HIS A 1 88 ? 2.253 8.565 -21.002 1.00 70.81 88 HIS A O 1
ATOM 696 N N . GLU A 1 89 ? 3.172 9.197 -19.050 1.00 78.69 89 GLU A N 1
ATOM 697 C CA . GLU A 1 89 ? 4.381 9.799 -19.628 1.00 78.69 89 GLU A CA 1
ATOM 698 C C . GLU A 1 89 ? 5.253 8.747 -20.329 1.00 78.69 89 GLU A C 1
ATOM 700 O O . GLU A 1 89 ? 5.609 8.917 -21.494 1.00 78.69 89 GLU A O 1
ATOM 705 N N . ASP A 1 90 ? 5.519 7.620 -19.670 1.00 82.38 90 ASP A N 1
ATOM 706 C CA . ASP A 1 90 ? 6.291 6.505 -20.219 1.00 82.38 90 ASP A CA 1
ATOM 707 C C . ASP A 1 90 ? 5.609 5.907 -21.457 1.00 82.38 90 ASP A C 1
ATOM 709 O O . ASP A 1 90 ? 6.266 5.626 -22.460 1.00 82.38 90 ASP A O 1
ATOM 713 N N . LEU A 1 91 ? 4.280 5.754 -21.430 1.00 80.50 91 LEU A N 1
ATOM 714 C CA . LEU A 1 91 ? 3.515 5.252 -22.570 1.00 80.50 91 LEU A CA 1
ATOM 715 C C . LEU A 1 91 ? 3.514 6.242 -23.741 1.00 80.50 91 LEU A C 1
ATOM 717 O O . LEU A 1 91 ? 3.634 5.811 -24.887 1.00 80.50 91 LEU A O 1
ATOM 721 N N . ALA A 1 92 ? 3.417 7.547 -23.471 1.00 83.00 92 ALA A N 1
ATOM 722 C CA . ALA A 1 92 ? 3.542 8.579 -24.497 1.00 83.00 92 ALA A CA 1
ATOM 723 C C . ALA A 1 92 ? 4.933 8.539 -25.148 1.00 83.00 92 ALA A C 1
ATOM 725 O O . ALA A 1 92 ? 5.031 8.499 -26.372 1.00 83.00 92 ALA A O 1
ATOM 726 N N . MET A 1 93 ? 6.000 8.419 -24.350 1.00 86.81 93 MET A N 1
ATOM 727 C CA . MET A 1 93 ? 7.361 8.261 -24.874 1.00 86.81 93 MET A CA 1
ATOM 728 C C . MET A 1 93 ? 7.520 6.990 -25.714 1.00 86.81 93 MET A C 1
ATOM 730 O O . MET A 1 93 ? 8.148 7.016 -26.771 1.00 86.81 93 MET A O 1
ATOM 734 N N . LEU A 1 94 ? 6.955 5.864 -25.269 1.00 89.38 94 LEU A N 1
ATOM 735 C CA . LEU A 1 94 ? 6.976 4.623 -26.043 1.00 89.38 94 LEU A CA 1
ATOM 736 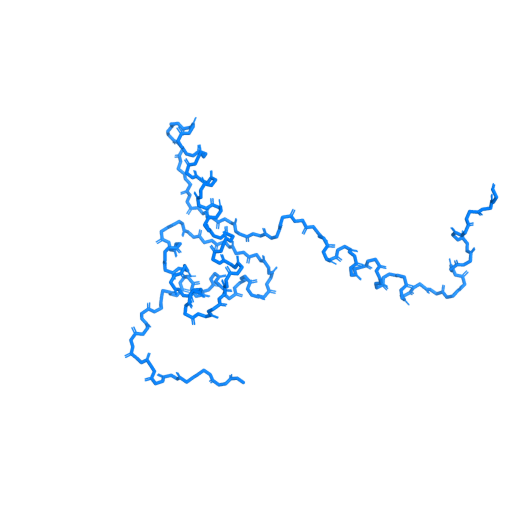C C . LEU A 1 94 ? 6.216 4.770 -27.364 1.00 89.38 94 LEU A C 1
ATOM 738 O O . LEU A 1 94 ? 6.702 4.295 -28.390 1.00 89.38 94 LEU A O 1
ATOM 742 N N . ALA A 1 95 ? 5.065 5.443 -27.356 1.00 88.81 95 ALA A N 1
ATOM 743 C CA . ALA A 1 95 ? 4.297 5.729 -28.561 1.00 88.81 95 ALA A CA 1
ATOM 744 C C . ALA A 1 95 ? 5.090 6.617 -29.535 1.00 88.81 95 ALA A C 1
ATOM 746 O O . ALA A 1 95 ? 5.161 6.297 -30.722 1.00 88.81 95 ALA A O 1
ATOM 747 N N . ASP A 1 96 ? 5.765 7.656 -29.038 1.00 83.75 96 ASP A N 1
ATOM 748 C CA . ASP A 1 96 ? 6.624 8.531 -29.843 1.00 83.75 96 ASP A CA 1
ATOM 749 C C . ASP A 1 96 ? 7.818 7.771 -30.443 1.00 83.75 96 ASP A C 1
ATOM 751 O O . ASP A 1 96 ? 8.164 7.954 -31.618 1.00 83.75 96 ASP A O 1
ATOM 755 N N . CYS A 1 97 ? 8.433 6.873 -29.667 1.00 84.75 97 CYS A N 1
ATOM 756 C CA . CYS A 1 97 ? 9.525 6.006 -30.115 1.00 84.75 97 CYS A CA 1
ATOM 757 C C . CYS A 1 97 ? 9.071 4.977 -31.158 1.00 84.75 97 CYS A C 1
ATOM 759 O O . CYS A 1 97 ? 9.823 4.688 -32.089 1.00 84.75 97 CYS A O 1
ATOM 761 N N . ALA A 1 98 ? 7.859 4.440 -31.013 1.00 87.88 98 ALA A N 1
ATOM 762 C CA . ALA A 1 98 ? 7.275 3.470 -31.933 1.00 87.88 98 ALA A CA 1
ATOM 763 C C . ALA A 1 98 ? 6.682 4.116 -33.196 1.00 87.88 98 ALA A C 1
ATOM 765 O O . ALA A 1 98 ? 6.378 3.397 -34.150 1.00 87.88 98 ALA A O 1
ATOM 766 N N . LEU A 1 99 ? 6.515 5.445 -33.221 1.00 83.88 99 LEU A N 1
ATOM 767 C CA . LEU A 1 99 ? 5.931 6.150 -34.355 1.00 83.88 99 LEU A CA 1
ATOM 768 C C . LEU A 1 99 ? 6.867 6.080 -35.580 1.00 83.88 99 LEU A C 1
ATOM 770 O O . LEU A 1 99 ? 7.999 6.577 -35.508 1.00 83.88 99 LEU A O 1
ATOM 774 N N . PRO A 1 100 ? 6.406 5.520 -36.716 1.00 85.12 100 PRO A N 1
ATOM 775 C CA . PRO A 1 100 ? 7.183 5.480 -37.947 1.00 85.12 100 PRO A CA 1
ATOM 776 C C . PRO A 1 100 ? 7.596 6.889 -38.406 1.00 85.12 100 PRO A C 1
ATOM 778 O O . PRO A 1 100 ? 6.798 7.829 -38.278 1.00 85.12 100 PRO A O 1
ATOM 781 N N . PRO A 1 101 ? 8.811 7.070 -38.958 1.00 79.19 101 PRO A N 1
ATOM 782 C CA . PRO A 1 101 ? 9.305 8.372 -39.415 1.00 79.19 101 PRO A CA 1
ATOM 783 C C . PRO A 1 101 ? 8.351 9.104 -40.366 1.00 79.19 101 PRO A C 1
ATOM 785 O O . PRO A 1 101 ? 8.249 10.329 -40.321 1.00 79.19 101 PRO A O 1
ATOM 788 N N . GLU A 1 102 ? 7.608 8.355 -41.181 1.00 82.31 102 GLU A N 1
ATOM 789 C CA . GLU A 1 102 ? 6.672 8.860 -42.188 1.00 82.31 102 GLU A CA 1
ATOM 790 C C . GLU A 1 102 ? 5.487 9.613 -41.563 1.00 82.31 102 GLU A C 1
ATOM 792 O O . GLU A 1 102 ? 4.909 10.492 -42.198 1.00 82.31 102 GLU A O 1
ATOM 797 N N . LEU A 1 103 ? 5.147 9.304 -40.307 1.00 75.75 103 LEU A N 1
ATOM 798 C CA . LEU A 1 103 ? 4.021 9.894 -39.577 1.00 75.75 103 LEU A CA 1
ATOM 799 C C . LEU A 1 103 ? 4.441 11.032 -38.629 1.00 75.75 103 LEU A C 1
ATOM 801 O O . LEU A 1 103 ? 3.586 11.757 -38.119 1.00 75.75 103 LEU A O 1
ATOM 805 N N . ARG A 1 104 ? 5.749 11.242 -38.417 1.00 70.50 104 ARG A N 1
ATOM 806 C CA . ARG A 1 104 ? 6.275 12.303 -37.534 1.00 70.50 104 ARG A CA 1
ATOM 807 C C . ARG A 1 104 ? 6.108 13.713 -38.112 1.00 70.50 104 ARG A C 1
ATOM 809 O O . ARG A 1 104 ? 6.004 14.675 -37.360 1.00 70.50 104 ARG A O 1
ATOM 816 N N . VAL A 1 105 ? 6.051 13.850 -39.437 1.00 65.75 105 VAL A N 1
ATOM 817 C CA . VAL A 1 105 ? 5.997 15.156 -40.127 1.00 65.75 105 VAL A CA 1
ATOM 818 C C . VAL A 1 105 ? 4.562 15.701 -40.242 1.00 65.75 105 VAL A C 1
ATOM 820 O O . VAL A 1 105 ? 4.364 16.905 -40.381 1.00 65.75 105 VAL A O 1
ATOM 823 N N . SER A 1 106 ? 3.541 14.845 -40.127 1.00 59.47 106 SER A N 1
ATOM 824 C CA . SER A 1 106 ? 2.125 15.227 -40.268 1.00 59.47 106 SER A CA 1
ATOM 825 C C . SER A 1 106 ? 1.498 15.914 -39.046 1.00 59.47 106 SER A C 1
ATOM 827 O O . SER A 1 106 ? 0.377 16.401 -39.158 1.00 59.47 106 SER A O 1
ATOM 829 N N . LEU A 1 107 ? 2.192 15.969 -37.901 1.00 56.38 107 LEU A N 1
ATOM 830 C CA . LEU A 1 107 ? 1.683 16.553 -36.647 1.00 56.38 107 LEU A CA 1
ATOM 831 C C . LEU A 1 107 ? 2.207 17.968 -36.347 1.00 56.38 107 LEU A C 1
ATOM 833 O O . LEU A 1 107 ? 1.776 18.577 -35.370 1.00 56.38 107 LEU A O 1
ATOM 837 N N . LEU A 1 108 ? 3.106 18.519 -37.169 1.00 54.47 108 LEU A N 1
ATOM 838 C CA . LEU A 1 108 ? 3.493 19.924 -37.031 1.00 54.47 108 LEU A CA 1
ATOM 839 C C . LEU A 1 108 ? 2.319 20.814 -37.477 1.00 54.47 108 LEU A C 1
ATOM 841 O O . LEU A 1 108 ? 1.827 20.6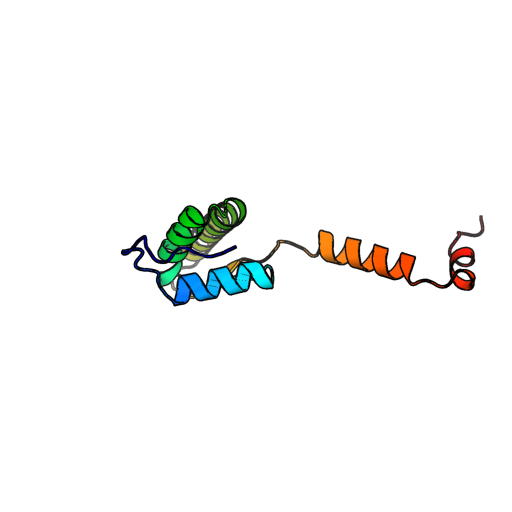34 -38.598 1.00 54.47 108 LEU A O 1
ATOM 845 N N . PRO A 1 109 ? 1.855 21.765 -36.642 1.00 54.56 109 PRO A N 1
ATOM 846 C CA . PRO A 1 109 ? 0.795 22.679 -37.038 1.00 54.56 109 PRO A CA 1
ATOM 847 C C . PRO A 1 109 ? 1.249 23.449 -38.278 1.00 54.56 109 PRO A C 1
ATOM 849 O O . PRO A 1 109 ? 2.325 24.048 -38.304 1.00 54.56 109 PRO A O 1
ATOM 852 N N . LYS A 1 110 ? 0.431 23.407 -39.332 1.00 58.62 110 LYS A N 1
ATOM 853 C CA . LYS A 1 110 ? 0.611 24.289 -40.482 1.00 58.62 110 LYS A CA 1
ATOM 854 C C . LYS A 1 110 ? 0.105 25.675 -40.087 1.00 58.62 110 LYS A C 1
ATOM 856 O O . LYS A 1 110 ? -1.092 25.904 -40.188 1.00 58.62 110 LYS A O 1
ATOM 861 N N . ASN A 1 111 ? 1.062 26.514 -39.684 1.00 55.59 111 ASN A N 1
ATOM 862 C CA . ASN A 1 111 ? 1.039 27.976 -39.531 1.00 55.59 111 ASN A CA 1
ATOM 863 C C . ASN A 1 111 ? -0.080 28.581 -38.677 1.00 55.59 111 ASN A C 1
ATOM 865 O O . ASN A 1 111 ? -1.233 28.648 -39.151 1.00 55.59 111 ASN A O 1
#

Sequence (111 aa):
MVINLSVLSLQINPAAFSSILQYLYTGRMDIDVEHVEDCKRLAKQCRLQDLIEELEEKCKKVYEFVSSKPGTCVKVLTVEPSGNGRLHEDLAMLADCALPPELRVSLLPKN

InterPro domains:
  IPR000210 BTB/POZ domain [PF00651] (10-61)
  IPR011333 SKP1/BTB/POZ domain superfamily [G3DSA:3.30.7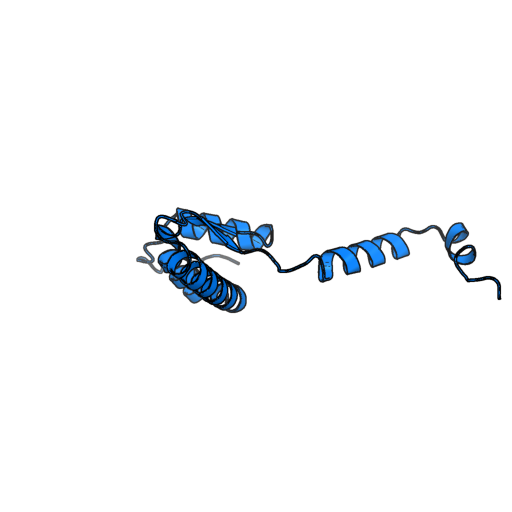10.10] (2-76)
  IPR011333 SKP1/BTB/POZ domain superfamily [SSF54695] (11-60)

Radius of gyration: 21.0 Å; chains: 1; bounding box: 42×45×57 Å